Protein AF-A0A7X9BA57-F1 (afdb_monomer)

Structure (mmCIF, N/CA/C/O backbone):
data_AF-A0A7X9BA57-F1
#
_entry.id   AF-A0A7X9BA57-F1
#
loop_
_atom_site.group_PDB
_atom_site.id
_atom_site.type_symbol
_atom_site.label_atom_id
_atom_site.label_alt_id
_atom_site.label_comp_id
_atom_site.label_asym_id
_atom_site.label_entity_id
_atom_site.label_seq_id
_atom_site.pdbx_PDB_ins_code
_atom_site.Cartn_x
_atom_site.Cartn_y
_atom_site.Cartn_z
_atom_site.occupancy
_atom_site.B_iso_or_equiv
_atom_site.auth_seq_id
_atom_site.auth_comp_id
_atom_site.auth_asym_id
_atom_site.auth_atom_id
_atom_site.pdbx_PDB_model_num
ATOM 1 N N . MET A 1 1 ? 9.188 -12.595 -6.903 1.00 67.44 1 MET A N 1
ATOM 2 C CA . MET A 1 1 ? 7.729 -12.543 -6.666 1.00 67.44 1 MET A CA 1
ATOM 3 C C . MET A 1 1 ? 7.103 -11.656 -7.734 1.00 67.44 1 MET A C 1
ATOM 5 O O . MET A 1 1 ? 7.730 -10.666 -8.095 1.00 67.44 1 MET A O 1
ATOM 9 N N . ILE A 1 2 ? 5.945 -12.017 -8.296 1.00 87.88 2 ILE A N 1
ATOM 10 C CA . ILE A 1 2 ? 5.216 -11.124 -9.211 1.00 87.88 2 ILE A CA 1
ATOM 11 C C . ILE A 1 2 ? 4.292 -10.276 -8.339 1.00 87.88 2 ILE A C 1
ATOM 13 O O . ILE A 1 2 ? 3.349 -10.817 -7.782 1.00 87.88 2 ILE A O 1
ATOM 17 N N . VAL A 1 3 ? 4.601 -8.987 -8.207 1.00 96.75 3 VAL A N 1
ATOM 18 C CA . VAL A 1 3 ? 3.767 -8.008 -7.495 1.00 96.75 3 VAL A CA 1
ATOM 19 C C . VAL A 1 3 ? 2.828 -7.343 -8.501 1.00 96.75 3 VAL A C 1
ATOM 21 O O . VAL A 1 3 ? 3.268 -6.974 -9.597 1.00 96.75 3 VAL A O 1
ATOM 24 N N . LYS A 1 4 ? 1.552 -7.186 -8.155 1.00 98.06 4 LYS A N 1
ATOM 25 C CA . LYS A 1 4 ? 0.515 -6.592 -9.002 1.00 98.06 4 LYS A CA 1
ATOM 26 C C . LYS A 1 4 ? -0.172 -5.415 -8.326 1.00 98.06 4 LYS A C 1
ATOM 28 O O . LYS A 1 4 ? -0.248 -5.316 -7.105 1.00 98.06 4 LYS A O 1
ATOM 33 N N . ARG A 1 5 ? -0.661 -4.480 -9.141 1.00 98.44 5 ARG A N 1
ATOM 34 C CA . ARG A 1 5 ? -1.475 -3.369 -8.644 1.00 98.44 5 ARG A CA 1
ATOM 35 C C . ARG A 1 5 ? -2.754 -3.920 -8.014 1.00 98.44 5 ARG A C 1
ATOM 37 O O . ARG A 1 5 ? -3.483 -4.656 -8.669 1.00 98.44 5 A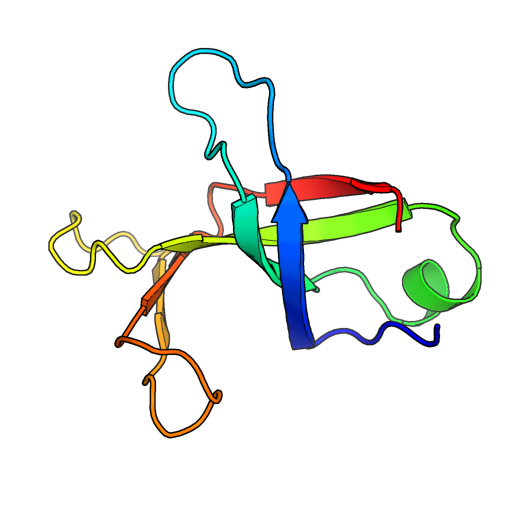RG A O 1
ATOM 44 N N . GLY A 1 6 ? -3.046 -3.497 -6.789 1.00 97.12 6 GLY A N 1
ATOM 45 C CA . GLY A 1 6 ? -4.174 -3.999 -6.004 1.00 97.12 6 GLY A CA 1
ATOM 46 C C . GLY A 1 6 ? -3.799 -5.084 -4.995 1.00 97.12 6 GLY A C 1
ATOM 47 O O . GLY A 1 6 ? -4.607 -5.365 -4.115 1.00 97.12 6 GLY A O 1
ATOM 48 N N . ASP A 1 7 ? -2.587 -5.643 -5.067 1.00 96.94 7 ASP A N 1
ATOM 49 C CA . ASP A 1 7 ? -2.136 -6.623 -4.082 1.00 96.94 7 ASP A CA 1
ATOM 50 C C . ASP A 1 7 ? -1.951 -5.987 -2.698 1.00 96.94 7 ASP A C 1
ATOM 52 O O . ASP A 1 7 ? -1.567 -4.817 -2.562 1.00 96.94 7 ASP A O 1
ATOM 56 N N . LEU A 1 8 ? -2.178 -6.806 -1.670 1.00 96.12 8 LEU A N 1
ATOM 57 C CA . LEU A 1 8 ? -1.920 -6.484 -0.274 1.00 96.12 8 LEU A CA 1
ATOM 58 C C . LEU A 1 8 ? -0.695 -7.247 0.224 1.00 96.12 8 LEU A C 1
ATOM 60 O O . LEU A 1 8 ? -0.616 -8.467 0.091 1.00 96.12 8 LEU A O 1
ATOM 64 N N . TYR A 1 9 ? 0.229 -6.529 0.853 1.00 96.50 9 TYR A N 1
ATOM 65 C CA . TYR A 1 9 ? 1.428 -7.100 1.465 1.00 96.50 9 TYR A CA 1
ATOM 66 C C . TYR A 1 9 ? 1.627 -6.559 2.872 1.00 96.50 9 TYR A C 1
ATOM 68 O O . TYR A 1 9 ? 1.209 -5.447 3.171 1.00 96.50 9 TYR A O 1
ATOM 76 N N . TYR A 1 10 ? 2.303 -7.316 3.732 1.00 96.62 10 TYR A N 1
ATOM 77 C CA . TYR A 1 10 ? 2.907 -6.737 4.929 1.00 96.62 10 TYR A CA 1
ATOM 78 C C . TYR A 1 10 ? 4.279 -6.171 4.570 1.00 96.62 10 TYR A C 1
ATOM 80 O O . TYR A 1 10 ? 5.087 -6.869 3.965 1.00 96.62 10 TYR A O 1
ATOM 88 N N . ALA A 1 11 ? 4.541 -4.928 4.965 1.00 97.50 11 ALA A N 1
ATOM 89 C CA . ALA A 1 11 ? 5.832 -4.271 4.782 1.00 97.50 11 ALA A CA 1
ATOM 90 C C . ALA A 1 11 ? 6.284 -3.615 6.090 1.00 97.50 11 ALA A C 1
ATOM 92 O O . ALA A 1 11 ? 5.451 -3.105 6.845 1.00 97.50 11 ALA A O 1
ATOM 93 N N . ASP A 1 12 ? 7.594 -3.617 6.346 1.00 97.88 12 ASP A N 1
ATOM 94 C CA . ASP A 1 12 ? 8.188 -2.797 7.402 1.00 97.88 12 ASP A CA 1
ATOM 95 C C . ASP A 1 12 ? 8.442 -1.389 6.865 1.00 97.88 12 ASP A C 1
ATOM 97 O O . ASP A 1 12 ? 9.272 -1.183 5.982 1.00 97.88 12 ASP A O 1
ATOM 101 N N . LEU A 1 13 ? 7.698 -0.412 7.384 1.00 97.88 13 LEU A N 1
ATOM 102 C CA . LEU A 1 13 ? 7.846 0.989 6.996 1.00 97.88 13 LEU A CA 1
ATOM 103 C C . LEU A 1 13 ? 8.796 1.762 7.923 1.00 97.88 13 LEU A C 1
ATOM 105 O O . LEU A 1 13 ? 8.892 2.983 7.812 1.00 97.88 13 LEU A O 1
ATOM 109 N N . SER A 1 14 ? 9.479 1.089 8.846 1.00 97.00 14 SER A N 1
ATOM 110 C CA . SER A 1 14 ? 10.393 1.716 9.804 1.00 97.00 14 SER A CA 1
ATOM 111 C C . SER A 1 14 ? 11.787 1.957 9.201 1.00 97.00 14 SER A C 1
ATOM 113 O O . SER A 1 14 ? 12.237 1.171 8.369 1.00 97.00 14 SER A O 1
ATOM 115 N N . PRO A 1 15 ? 12.520 2.997 9.644 1.00 97.38 15 PRO A N 1
ATOM 116 C CA . PRO A 1 15 ? 12.095 4.065 10.550 1.00 97.38 15 PRO A CA 1
ATOM 117 C C . PRO A 1 15 ? 11.198 5.103 9.852 1.00 97.38 15 PRO A C 1
ATOM 119 O O . PRO A 1 15 ? 11.112 5.151 8.627 1.00 97.38 15 PRO A O 1
ATOM 122 N N . VAL A 1 16 ? 10.548 5.943 10.658 1.00 97.56 16 VAL A N 1
ATOM 123 C CA . VAL A 1 16 ? 9.687 7.042 10.199 1.00 97.56 16 VAL A CA 1
ATOM 124 C C . VAL A 1 16 ? 9.971 8.330 10.958 1.00 97.56 16 VAL A C 1
ATOM 126 O O . VAL A 1 16 ? 10.464 8.290 12.088 1.00 97.56 16 VAL A O 1
ATOM 129 N N . ILE A 1 17 ? 9.625 9.467 10.356 1.00 97.94 17 ILE A N 1
ATOM 130 C CA . ILE A 1 17 ? 9.749 10.788 10.976 1.00 97.94 17 ILE A CA 1
ATOM 131 C C . ILE A 1 17 ? 8.358 11.402 11.176 1.00 97.94 17 ILE A C 1
ATOM 133 O O . ILE A 1 17 ? 7.550 11.513 10.255 1.00 97.94 17 ILE A O 1
ATOM 137 N N . GLY A 1 18 ? 8.071 11.846 12.401 1.00 96.75 18 GLY A N 1
ATOM 138 C CA . GLY A 1 18 ? 6.843 12.577 12.714 1.00 96.75 18 GLY A CA 1
ATOM 139 C C . GLY A 1 18 ? 5.569 11.751 12.500 1.00 96.75 18 GLY A C 1
ATOM 140 O O . GLY A 1 18 ? 5.315 10.803 13.235 1.00 96.75 18 GLY A O 1
ATOM 141 N N . SER A 1 19 ? 4.736 12.161 11.537 1.00 95.38 19 SER A N 1
ATOM 142 C CA . SER A 1 19 ? 3.389 11.598 11.295 1.00 95.38 19 SER A CA 1
ATOM 143 C C . SER A 1 19 ? 3.320 10.593 10.138 1.00 95.38 19 SER A C 1
ATOM 145 O O . SER A 1 19 ? 2.229 10.193 9.720 1.00 95.38 19 SER A O 1
ATOM 147 N N . GLU A 1 20 ? 4.468 10.186 9.606 1.00 97.56 20 GLU A N 1
ATOM 148 C CA . GLU A 1 20 ? 4.575 9.087 8.647 1.00 97.56 20 GLU A CA 1
ATOM 149 C C . GLU A 1 20 ? 4.072 7.765 9.258 1.00 97.56 20 GLU A C 1
ATOM 151 O O . GLU A 1 20 ? 4.303 7.460 10.432 1.00 97.56 20 GLU A O 1
ATOM 156 N N . GLN A 1 21 ? 3.382 6.941 8.465 1.00 96.31 21 GLN A N 1
ATOM 157 C CA . GLN A 1 21 ? 2.995 5.601 8.914 1.00 96.31 21 GLN A CA 1
ATOM 158 C C . GLN A 1 21 ? 4.203 4.661 8.946 1.00 96.31 21 GLN A C 1
ATOM 160 O O . GLN A 1 21 ? 4.779 4.348 7.907 1.00 96.31 21 GLN A O 1
ATOM 165 N N . GLY A 1 22 ? 4.547 4.187 10.147 1.00 95.88 22 GLY A N 1
ATOM 166 C CA . GLY A 1 22 ? 5.662 3.264 10.392 1.00 95.88 22 GLY A CA 1
ATOM 167 C C . GLY A 1 22 ? 5.241 1.884 10.898 1.00 95.88 22 GLY A C 1
ATOM 168 O O . GLY A 1 22 ? 4.049 1.596 11.050 1.00 95.88 22 GLY A O 1
ATOM 169 N N . GLY A 1 23 ? 6.231 1.050 11.219 1.00 97.12 23 GLY A N 1
ATOM 170 C CA . GLY A 1 23 ? 6.036 -0.314 11.709 1.00 97.12 23 GLY A CA 1
ATOM 171 C C . GLY A 1 23 ? 5.697 -1.319 10.608 1.00 97.12 23 GLY A C 1
ATOM 172 O O . GLY A 1 23 ? 5.465 -0.952 9.455 1.00 97.12 23 GLY A O 1
ATOM 173 N N . VAL A 1 24 ? 5.628 -2.592 11.000 1.00 97.25 24 VAL A N 1
ATOM 174 C CA . VAL A 1 24 ? 5.195 -3.689 10.128 1.00 97.25 24 VAL A CA 1
ATOM 175 C C . VAL A 1 24 ? 3.676 -3.674 10.018 1.00 97.25 24 VAL A C 1
ATOM 177 O O . VAL A 1 24 ? 2.971 -3.888 11.007 1.00 97.25 24 VAL A O 1
ATOM 180 N N . ARG A 1 25 ? 3.156 -3.404 8.822 1.00 96.88 25 ARG A N 1
ATOM 181 C CA . ARG A 1 25 ? 1.710 -3.276 8.598 1.00 96.88 25 ARG A CA 1
ATOM 182 C C . ARG A 1 25 ? 1.302 -3.686 7.187 1.00 96.88 25 ARG A C 1
ATOM 184 O O . ARG A 1 25 ? 2.162 -3.726 6.308 1.00 96.88 25 ARG A O 1
ATOM 191 N N . PRO A 1 26 ? 0.003 -3.943 6.954 1.00 97.44 26 PRO A N 1
ATOM 192 C CA . PRO A 1 26 ? -0.504 -4.117 5.607 1.00 97.44 26 PRO A CA 1
ATOM 193 C C . PRO A 1 26 ? -0.314 -2.837 4.781 1.00 97.44 26 PRO A C 1
ATOM 195 O O . PRO A 1 26 ? -0.462 -1.717 5.284 1.00 97.44 26 PRO A O 1
ATOM 198 N N . VAL A 1 27 ? -0.007 -3.012 3.503 1.00 98.00 27 VAL A N 1
ATOM 199 C CA . VAL A 1 27 ? 0.132 -1.960 2.502 1.00 98.00 27 VAL A CA 1
ATOM 200 C C . VAL A 1 27 ? -0.548 -2.389 1.205 1.00 98.00 27 VAL A C 1
ATOM 202 O O . VAL A 1 27 ? -0.528 -3.567 0.848 1.00 98.00 27 VAL A O 1
ATOM 205 N N . LEU A 1 28 ? -1.144 -1.427 0.502 1.00 98.31 28 LEU A N 1
ATOM 206 C CA . LEU A 1 28 ? -1.763 -1.623 -0.807 1.00 98.31 28 LEU A CA 1
ATOM 207 C C . LEU A 1 28 ? -0.797 -1.209 -1.911 1.00 98.31 28 LEU A C 1
ATOM 209 O O . LEU A 1 28 ? -0.335 -0.067 -1.923 1.00 98.31 28 LEU A O 1
ATOM 213 N N . VAL A 1 29 ? -0.546 -2.088 -2.878 1.00 98.56 29 VAL A N 1
ATOM 214 C CA . VAL A 1 29 ? 0.250 -1.756 -4.065 1.00 98.56 29 VAL A CA 1
ATOM 215 C C . VAL A 1 29 ? -0.570 -0.890 -5.016 1.00 98.56 29 VAL A C 1
ATOM 217 O O . VAL A 1 29 ? -1.558 -1.338 -5.599 1.00 98.56 29 VAL A O 1
ATOM 220 N N . ILE A 1 30 ? -0.129 0.351 -5.227 1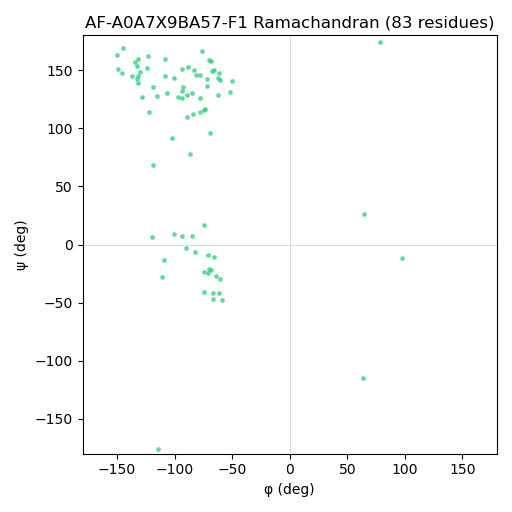.00 98.75 30 ILE A N 1
ATOM 221 C CA . ILE A 1 30 ? -0.804 1.314 -6.114 1.00 98.75 30 ILE A CA 1
ATOM 222 C C . ILE A 1 30 ? -0.027 1.592 -7.408 1.00 98.75 30 ILE A C 1
ATOM 224 O O . ILE A 1 30 ? -0.601 2.139 -8.357 1.00 98.75 30 ILE A O 1
ATOM 228 N N . GLN A 1 31 ? 1.247 1.186 -7.472 1.00 98.69 31 GLN A N 1
ATOM 229 C CA . GLN A 1 31 ? 2.088 1.287 -8.667 1.00 98.69 31 GLN A CA 1
ATOM 230 C C . GLN A 1 31 ? 1.526 0.477 -9.841 1.00 98.69 31 GLN A C 1
ATOM 232 O O . GLN A 1 31 ? 0.923 -0.579 -9.663 1.00 98.69 31 GLN A O 1
ATOM 237 N N . ASN A 1 32 ? 1.749 0.971 -11.061 1.00 98.50 32 ASN A N 1
ATOM 238 C CA . ASN A 1 32 ? 1.370 0.278 -12.290 1.00 98.50 32 ASN A CA 1
ATOM 239 C C . ASN A 1 32 ? 2.161 -1.032 -12.493 1.00 98.50 32 ASN A C 1
ATOM 241 O O . ASN A 1 32 ? 3.328 -1.146 -12.119 1.00 98.50 32 ASN A O 1
ATOM 245 N N . ASP A 1 33 ? 1.540 -1.999 -13.165 1.00 98.50 33 ASP A N 1
ATOM 246 C CA . ASP A 1 33 ? 2.102 -3.340 -13.358 1.00 98.50 33 ASP A CA 1
ATOM 247 C C . ASP A 1 33 ? 3.386 -3.386 -14.193 1.00 98.50 33 ASP A C 1
ATOM 249 O O . ASP A 1 33 ? 4.194 -4.299 -14.019 1.00 98.50 33 ASP A O 1
ATOM 253 N N . VAL A 1 34 ? 3.595 -2.421 -15.094 1.00 98.25 34 VAL A N 1
ATOM 254 C CA . VAL A 1 34 ? 4.842 -2.331 -15.866 1.00 98.25 34 VAL A CA 1
ATOM 255 C C . VAL A 1 34 ? 5.995 -2.002 -14.918 1.00 98.25 34 VAL A C 1
ATOM 257 O O . VAL A 1 34 ? 7.003 -2.704 -14.911 1.00 98.25 34 VAL A O 1
ATOM 260 N N . GLY A 1 35 ? 5.812 -1.012 -14.041 1.00 98.12 35 GLY A N 1
ATOM 261 C CA . GLY A 1 35 ? 6.757 -0.692 -12.973 1.00 98.12 35 GLY A CA 1
ATOM 262 C C . GLY A 1 35 ? 6.986 -1.881 -12.043 1.00 98.12 35 GLY A C 1
ATOM 263 O O . GLY A 1 35 ? 8.128 -2.266 -11.813 1.00 98.12 35 GLY A O 1
ATOM 264 N N . ASN A 1 36 ? 5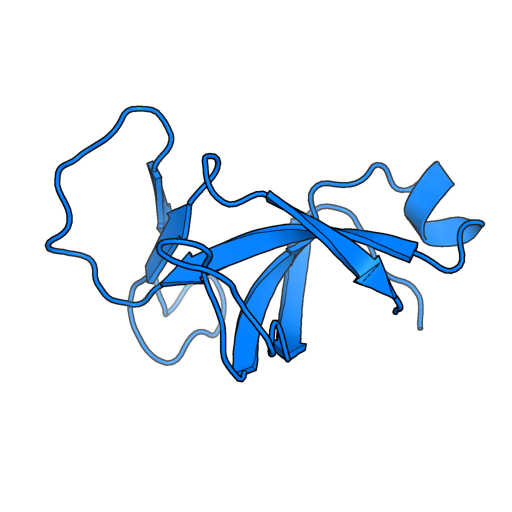.916 -2.536 -11.580 1.00 98.12 36 ASN A N 1
ATOM 265 C CA . ASN A 1 36 ? 6.032 -3.698 -10.689 1.00 98.12 36 ASN A CA 1
ATOM 266 C C . ASN A 1 36 ? 6.800 -4.861 -11.329 1.00 98.12 36 ASN A C 1
ATOM 268 O O . ASN A 1 36 ? 7.458 -5.623 -10.623 1.00 98.12 36 ASN A O 1
ATOM 272 N N . LYS A 1 37 ? 6.751 -5.001 -12.657 1.00 97.31 37 LYS A N 1
ATOM 273 C CA . LYS A 1 37 ? 7.474 -6.049 -13.380 1.00 97.31 37 LYS A CA 1
ATOM 274 C C . LYS A 1 37 ? 8.977 -5.784 -13.476 1.00 97.31 37 LYS A C 1
ATOM 276 O O . LYS A 1 37 ? 9.747 -6.729 -13.342 1.00 97.31 37 LYS A O 1
ATOM 281 N N . TYR A 1 38 ? 9.387 -4.538 -13.714 1.00 97.44 38 TYR A N 1
ATOM 282 C CA . TYR A 1 38 ? 10.776 -4.219 -14.076 1.00 97.44 38 TYR A CA 1
ATOM 283 C C . TYR A 1 38 ? 11.565 -3.458 -13.000 1.00 97.44 38 TYR A C 1
ATOM 285 O O . TYR A 1 38 ? 12.782 -3.596 -12.945 1.00 97.44 38 TYR A O 1
ATOM 293 N N . SER A 1 39 ? 10.905 -2.672 -12.147 1.00 97.44 39 SER A N 1
ATOM 294 C CA . SER A 1 39 ? 11.559 -1.886 -11.091 1.00 97.44 39 SER A CA 1
ATOM 295 C C . SER A 1 39 ? 11.944 -2.765 -9.893 1.00 97.44 39 SER A C 1
ATOM 297 O O . SER A 1 39 ? 11.184 -3.681 -9.563 1.00 97.44 39 SER A O 1
ATOM 299 N N . PRO A 1 40 ? 13.063 -2.500 -9.192 1.00 97.31 40 PRO A N 1
ATOM 300 C CA . PRO A 1 40 ? 13.318 -3.090 -7.876 1.00 97.31 40 PRO A CA 1
ATOM 301 C C . PRO A 1 40 ? 12.355 -2.561 -6.801 1.00 97.31 40 PRO A C 1
ATOM 303 O O . PRO A 1 40 ? 12.096 -3.255 -5.828 1.00 97.31 40 PRO A O 1
ATOM 306 N N . THR A 1 41 ? 11.754 -1.386 -7.012 1.00 98.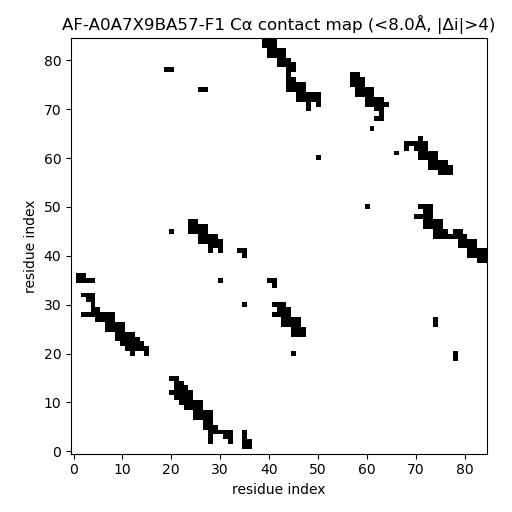19 41 THR A N 1
ATOM 307 C CA . THR A 1 41 ? 10.853 -0.734 -6.054 1.00 98.19 41 THR A CA 1
ATOM 308 C C . THR A 1 41 ? 9.384 -0.763 -6.478 1.00 98.19 41 THR A C 1
ATOM 310 O O . THR A 1 41 ? 9.045 -0.910 -7.662 1.00 98.19 41 THR A O 1
ATOM 313 N N . ILE A 1 42 ? 8.499 -0.581 -5.499 1.00 98.44 42 ILE A N 1
ATOM 314 C CA . ILE A 1 42 ? 7.047 -0.461 -5.661 1.00 98.44 42 ILE A CA 1
ATOM 315 C C . ILE A 1 42 ? 6.510 0.769 -4.920 1.00 98.44 42 ILE A C 1
ATOM 317 O O . ILE A 1 42 ? 7.030 1.144 -3.873 1.00 98.44 42 ILE A O 1
ATOM 321 N N . ILE A 1 43 ? 5.447 1.387 -5.443 1.00 98.75 43 ILE A N 1
ATOM 322 C CA . ILE A 1 43 ? 4.684 2.436 -4.749 1.00 98.75 43 ILE A CA 1
ATOM 323 C C . ILE A 1 43 ? 3.507 1.790 -4.023 1.00 98.75 43 ILE A C 1
ATOM 325 O O . ILE A 1 43 ? 2.678 1.108 -4.642 1.00 98.75 43 ILE A O 1
ATOM 329 N N . ILE A 1 44 ? 3.420 2.061 -2.725 1.00 98.75 44 ILE A N 1
ATOM 330 C CA . ILE A 1 44 ? 2.389 1.550 -1.831 1.00 98.75 44 ILE A CA 1
ATOM 331 C C . ILE A 1 44 ? 1.631 2.675 -1.122 1.00 98.75 44 ILE A C 1
ATOM 333 O O . ILE A 1 44 ? 2.102 3.810 -1.047 1.00 98.75 44 ILE A O 1
ATOM 337 N N . SER A 1 45 ? 0.462 2.342 -0.578 1.00 98.62 45 SER A N 1
ATOM 338 C CA . SER A 1 45 ? -0.273 3.145 0.404 1.00 98.62 45 SER A CA 1
ATOM 339 C C . SER A 1 45 ? -0.417 2.358 1.707 1.00 98.62 45 SER A C 1
ATOM 341 O O . SER A 1 45 ? -0.702 1.158 1.687 1.00 98.62 45 SER A O 1
ATOM 343 N N . ALA A 1 46 ? -0.188 3.018 2.843 1.00 97.94 46 ALA A N 1
ATOM 344 C CA . ALA A 1 46 ? -0.281 2.389 4.154 1.00 97.94 46 ALA A CA 1
ATOM 345 C C . ALA A 1 46 ? -1.736 2.098 4.554 1.00 97.94 46 ALA A C 1
ATOM 347 O O . ALA A 1 46 ? -2.634 2.915 4.341 1.00 97.94 46 ALA A O 1
ATOM 348 N N . ILE A 1 47 ? -1.949 0.961 5.216 1.00 97.12 47 ILE A N 1
ATOM 349 C CA . ILE A 1 47 ? -3.248 0.573 5.772 1.00 97.12 47 ILE A CA 1
ATOM 350 C C . ILE A 1 47 ? -3.202 0.681 7.299 1.00 97.12 47 ILE A C 1
ATOM 352 O O . ILE A 1 47 ? -2.171 0.449 7.942 1.00 97.12 47 ILE A O 1
ATOM 356 N N . THR A 1 48 ? -4.320 1.069 7.909 1.00 95.06 48 THR A N 1
ATOM 357 C CA . THR A 1 48 ? -4.479 1.101 9.365 1.00 95.06 48 THR A CA 1
ATOM 358 C C . THR A 1 48 ? -5.787 0.455 9.799 1.00 95.06 48 THR A C 1
ATOM 360 O O . THR A 1 48 ? -6.817 0.662 9.173 1.00 95.06 48 THR A O 1
ATOM 363 N N . SER A 1 49 ? -5.770 -0.268 10.919 1.00 92.88 49 SER A N 1
ATOM 364 C CA . SER A 1 49 ? -6.988 -0.758 11.578 1.00 92.88 49 SER A CA 1
ATOM 365 C C . SER A 1 49 ? -7.612 0.287 12.518 1.00 92.88 49 SER A C 1
ATOM 367 O O . SER A 1 49 ? -8.493 -0.033 13.313 1.00 92.88 49 SER A O 1
ATOM 369 N N . GLN A 1 50 ? -7.104 1.526 12.525 1.00 88.31 50 GLN A N 1
ATOM 370 C CA . GLN A 1 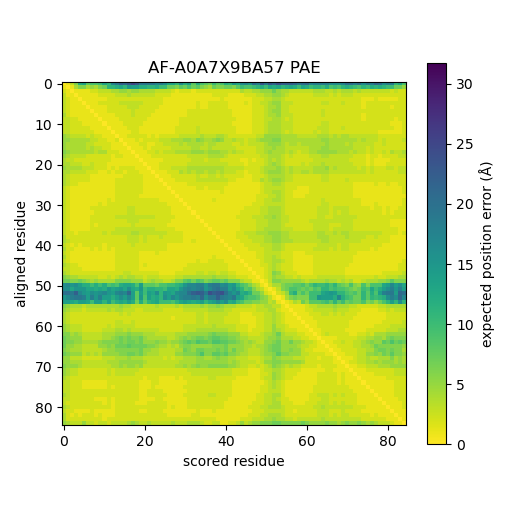50 ? -7.651 2.627 13.324 1.00 88.31 50 GLN A CA 1
ATOM 371 C C . GLN A 1 50 ? -8.769 3.327 12.545 1.00 88.31 50 GLN A C 1
ATOM 373 O O . GLN A 1 50 ? -8.568 4.392 11.966 1.00 88.31 50 GLN A O 1
ATOM 378 N N . ILE A 1 51 ? -9.946 2.704 12.535 1.00 74.50 51 ILE A N 1
ATOM 379 C CA . ILE A 1 51 ? -11.108 3.132 11.736 1.00 74.50 51 ILE A CA 1
ATOM 380 C C . ILE A 1 51 ? -11.739 4.425 12.281 1.00 74.50 51 ILE A C 1
ATOM 382 O O . ILE A 1 51 ? -12.315 5.203 11.534 1.00 74.50 51 ILE A O 1
ATOM 386 N N . ASN A 1 52 ? -11.555 4.727 13.571 1.00 74.00 52 ASN A N 1
ATOM 387 C CA . ASN A 1 52 ? -12.089 5.937 14.213 1.00 74.00 52 ASN A CA 1
ATOM 388 C C . ASN A 1 52 ? -11.334 7.235 13.849 1.00 74.00 52 ASN A C 1
ATOM 390 O O . ASN A 1 52 ? -11.435 8.229 14.569 1.00 74.00 52 ASN A O 1
ATOM 394 N N . LYS A 1 53 ? -10.536 7.243 12.775 1.00 65.69 53 LYS A N 1
ATOM 395 C CA . LYS A 1 53 ? -9.911 8.474 12.279 1.00 65.69 53 LYS A CA 1
ATOM 396 C C . LYS A 1 53 ? -10.969 9.417 11.698 1.00 65.69 53 LYS A C 1
ATOM 398 O O . LYS A 1 53 ? -12.061 9.003 11.317 1.00 65.69 53 LYS A O 1
ATOM 403 N N . ALA A 1 54 ? -10.631 10.707 11.636 1.00 71.12 54 ALA A N 1
ATOM 404 C CA . ALA A 1 54 ? -11.438 11.681 10.909 1.00 71.12 54 ALA A CA 1
ATOM 405 C C . ALA A 1 54 ? -11.682 11.167 9.484 1.00 71.12 54 ALA A C 1
ATOM 407 O O . ALA A 1 54 ? -10.730 10.755 8.826 1.00 71.12 54 ALA A O 1
ATOM 408 N N . LYS A 1 55 ? -12.937 11.186 9.024 1.00 82.06 55 LYS A N 1
ATOM 409 C CA . LYS A 1 55 ? -13.300 10.743 7.674 1.00 82.06 55 LYS A CA 1
ATOM 410 C C . LYS A 1 55 ? -12.745 11.732 6.653 1.00 82.06 55 LYS A C 1
ATOM 412 O O . LYS A 1 55 ? -13.350 12.774 6.408 1.00 82.06 55 LYS A O 1
ATOM 417 N N . LEU A 1 56 ? -11.572 11.426 6.106 1.00 92.75 56 LEU A N 1
ATOM 418 C CA . LEU A 1 56 ? -10.931 12.230 5.070 1.00 92.75 56 LEU A CA 1
ATOM 419 C C . LEU A 1 56 ? -11.295 11.697 3.678 1.00 92.75 56 LEU A C 1
ATOM 421 O O . LEU A 1 56 ? -11.495 10.496 3.514 1.00 92.75 56 LEU A O 1
ATOM 425 N N . PRO A 1 57 ? -11.324 12.554 2.641 1.00 95.81 57 PRO A N 1
ATOM 426 C CA . PRO A 1 57 ? -11.582 12.120 1.264 1.00 95.81 57 PRO A CA 1
ATOM 427 C C . PRO A 1 57 ? -10.476 11.219 0.685 1.00 95.81 57 PRO A C 1
ATOM 429 O O . PRO A 1 57 ? -10.648 10.641 -0.383 1.00 95.81 57 PRO A O 1
ATOM 432 N N . THR A 1 58 ? -9.335 11.107 1.368 1.00 96.69 58 THR A N 1
ATOM 433 C CA . THR A 1 58 ? -8.220 10.216 1.018 1.00 96.69 58 THR A CA 1
ATOM 434 C C . THR A 1 58 ? -8.339 8.830 1.656 1.00 96.69 58 THR A C 1
ATOM 436 O O . THR A 1 58 ? -7.490 7.972 1.413 1.00 96.69 58 THR A O 1
ATOM 439 N N . HIS A 1 59 ? -9.362 8.599 2.481 1.00 95.88 59 HIS A N 1
ATOM 440 C CA . HIS A 1 59 ? -9.576 7.334 3.178 1.00 95.88 59 HIS A CA 1
ATOM 441 C C . HIS A 1 59 ? -10.495 6.424 2.379 1.00 95.88 59 HIS A C 1
ATOM 443 O O . HIS A 1 59 ? -11.566 6.837 1.938 1.00 95.88 59 HIS A O 1
ATOM 449 N N . VAL A 1 60 ? -10.087 5.166 2.234 1.00 95.25 60 VAL A N 1
ATOM 450 C CA . VAL A 1 60 ? -10.917 4.111 1.645 1.00 95.25 60 VAL A CA 1
ATOM 451 C C . VAL A 1 60 ? -11.062 2.993 2.667 1.00 95.25 60 VAL A C 1
ATOM 453 O O . VAL A 1 60 ? -10.077 2.350 3.033 1.00 95.25 60 VAL A O 1
ATO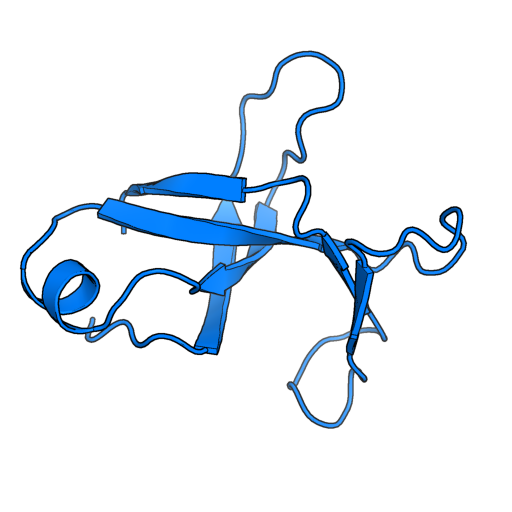M 456 N N . GLU A 1 61 ? -12.282 2.792 3.154 1.00 94.31 61 GLU A N 1
ATOM 457 C CA . GLU A 1 61 ? -12.613 1.710 4.082 1.00 94.31 61 GLU A CA 1
ATOM 458 C C . GLU A 1 61 ? -12.592 0.363 3.346 1.00 94.31 61 GLU A C 1
ATOM 460 O O . GLU A 1 61 ? -13.088 0.244 2.224 1.00 94.31 61 GLU A O 1
ATOM 465 N N . ILE A 1 62 ? -12.000 -0.648 3.980 1.00 93.94 62 ILE A N 1
ATOM 466 C CA . ILE A 1 62 ? -11.941 -2.025 3.491 1.00 93.94 62 ILE A CA 1
ATOM 467 C C . ILE A 1 62 ? -12.347 -2.983 4.609 1.00 93.94 62 ILE A C 1
ATOM 469 O O . ILE A 1 62 ? -11.963 -2.817 5.772 1.00 93.94 62 ILE A O 1
ATOM 473 N N . THR A 1 63 ? -13.128 -3.997 4.256 1.00 93.38 63 THR A N 1
ATOM 474 C CA . THR A 1 63 ? -13.607 -5.006 5.202 1.00 93.38 63 THR A CA 1
ATOM 475 C C . THR A 1 63 ? -12.528 -6.064 5.434 1.00 93.38 63 THR A C 1
ATOM 477 O O . THR A 1 63 ? -11.760 -6.420 4.537 1.00 93.38 63 THR A O 1
ATOM 480 N N . ALA A 1 64 ? -12.452 -6.605 6.646 1.00 92.06 64 ALA A N 1
ATOM 481 C CA . ALA A 1 64 ? -11.525 -7.692 6.949 1.00 92.06 64 ALA A CA 1
ATOM 482 C C . ALA A 1 64 ? -11.811 -8.942 6.110 1.00 92.06 64 ALA A C 1
ATOM 484 O O . ALA A 1 64 ? -10.890 -9.592 5.613 1.00 92.06 64 ALA A O 1
ATOM 485 N N . GLN A 1 65 ? -13.095 -9.259 5.953 1.00 91.44 65 GLN A N 1
ATOM 486 C CA . GLN A 1 65 ? -13.564 -10.489 5.328 1.00 91.44 65 GLN A CA 1
ATOM 487 C C . GLN A 1 65 ? -13.235 -10.559 3.834 1.00 91.44 65 GLN A C 1
ATOM 489 O O . GLN A 1 65 ? -12.785 -11.608 3.374 1.00 91.44 65 GLN A O 1
ATOM 494 N N . ASP A 1 66 ? -13.403 -9.460 3.095 1.00 90.19 66 ASP A N 1
ATOM 495 C CA . ASP A 1 66 ? -13.203 -9.460 1.639 1.00 90.19 66 ASP A CA 1
ATOM 496 C C . ASP A 1 66 ? -11.716 -9.497 1.256 1.00 90.19 66 ASP A C 1
ATOM 498 O O . ASP A 1 66 ? -11.359 -9.946 0.168 1.00 90.19 66 ASP A O 1
ATOM 502 N N . TYR A 1 67 ? -10.840 -9.051 2.164 1.00 90.12 67 TYR A N 1
ATOM 503 C CA . TYR A 1 67 ? -9.415 -8.841 1.898 1.00 90.12 67 TYR A CA 1
ATOM 504 C C . TYR A 1 67 ? -8.477 -9.677 2.782 1.00 90.12 67 TYR A C 1
ATOM 506 O O . TYR A 1 67 ? -7.261 -9.489 2.739 1.00 90.12 67 TYR A O 1
ATOM 514 N N . GLY A 1 68 ? -9.013 -10.599 3.590 1.00 89.81 68 GLY A N 1
ATOM 515 C CA . GLY A 1 68 ? -8.221 -11.486 4.449 1.00 89.81 68 GLY A CA 1
ATOM 516 C C . GLY A 1 68 ? -7.438 -10.764 5.552 1.00 89.81 68 GLY A C 1
ATOM 517 O O . GLY A 1 68 ? -6.400 -11.256 5.996 1.00 89.81 68 GLY A O 1
ATOM 518 N N . LEU A 1 69 ? -7.904 -9.591 5.988 1.00 92.31 69 LEU A N 1
ATOM 519 C CA . LEU A 1 69 ? -7.282 -8.826 7.068 1.00 92.31 69 LEU A CA 1
ATOM 520 C C . LEU A 1 69 ? -7.844 -9.258 8.433 1.00 92.31 69 LEU A C 1
ATOM 522 O O . LEU A 1 69 ? -8.993 -9.680 8.529 1.00 92.31 69 LEU A O 1
ATOM 526 N N . PRO A 1 70 ? -7.075 -9.117 9.528 1.00 90.50 70 PRO A N 1
ATOM 527 C CA . PRO A 1 70 ? -7.543 -9.508 10.859 1.00 90.50 70 PRO A CA 1
ATOM 528 C C . PRO A 1 70 ? -8.642 -8.589 11.416 1.00 90.50 70 PRO A C 1
ATOM 530 O O . PRO A 1 70 ? -9.335 -8.966 12.359 1.00 90.50 70 PRO A O 1
ATOM 533 N N . LYS A 1 71 ? -8.753 -7.360 10.896 1.00 93.38 71 LYS A N 1
ATOM 534 C CA . LYS A 1 71 ? -9.723 -6.337 11.306 1.00 93.38 71 LYS A CA 1
ATOM 535 C C . LYS A 1 71 ? -10.082 -5.460 10.114 1.00 93.38 71 LYS A C 1
ATOM 537 O O . LYS A 1 71 ? -9.227 -5.230 9.252 1.00 93.38 71 LYS A O 1
ATOM 542 N N . ASP A 1 72 ? -11.300 -4.928 10.124 1.00 94.44 72 ASP A N 1
ATOM 543 C CA . ASP A 1 72 ? -11.686 -3.843 9.226 1.00 94.44 72 ASP A CA 1
ATOM 544 C C . ASP A 1 72 ? -10.645 -2.723 9.306 1.00 94.44 72 ASP A C 1
ATOM 546 O O . ASP A 1 72 ? -10.049 -2.451 10.358 1.00 94.44 72 ASP A O 1
ATOM 550 N N . SER A 1 73 ? -10.344 -2.145 8.155 1.00 95.62 73 SER A N 1
ATOM 551 C CA . SER A 1 73 ? -9.182 -1.286 7.995 1.00 95.62 73 SER A CA 1
ATOM 552 C C . SER A 1 73 ? -9.474 -0.146 7.029 1.00 95.62 73 SER A C 1
ATOM 554 O O . SER A 1 73 ? -10.491 -0.115 6.344 1.00 95.62 73 SER A O 1
ATOM 556 N N . VAL A 1 74 ? -8.563 0.818 6.9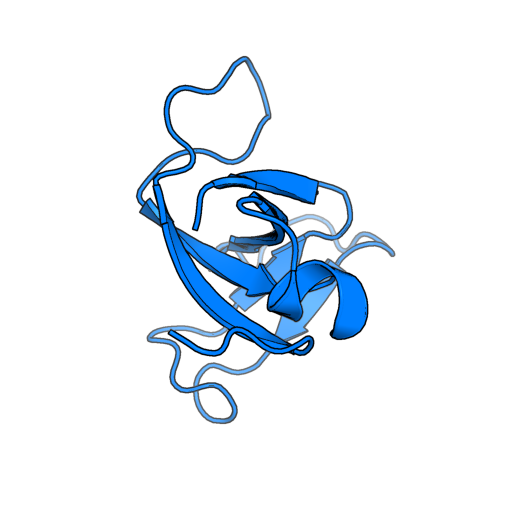88 1.00 96.44 74 VAL A N 1
ATOM 557 C CA . VAL A 1 74 ? -8.640 1.997 6.131 1.00 96.44 74 VAL A CA 1
ATOM 558 C C . VAL A 1 74 ? -7.331 2.130 5.367 1.00 96.44 74 VAL A C 1
ATOM 560 O O . VAL A 1 74 ? -6.253 2.146 5.971 1.00 96.44 74 VAL A O 1
ATOM 563 N N . VAL A 1 75 ? -7.424 2.230 4.044 1.00 97.12 75 VAL A N 1
ATOM 564 C CA . VAL A 1 75 ? -6.319 2.624 3.165 1.00 97.12 75 VAL A CA 1
ATOM 565 C C . VAL A 1 75 ? -6.160 4.141 3.254 1.00 97.12 75 VAL A C 1
ATOM 567 O O . VAL A 1 75 ? -7.124 4.880 3.052 1.00 97.12 75 VAL A O 1
ATOM 570 N N . LEU A 1 76 ? -4.951 4.605 3.565 1.00 97.31 76 LEU A N 1
ATOM 571 C CA . LEU A 1 76 ? -4.634 6.020 3.754 1.00 97.31 76 LEU A CA 1
ATOM 572 C C . LEU A 1 76 ? -3.915 6.549 2.505 1.00 97.31 76 LEU A C 1
ATOM 574 O O . LEU A 1 76 ? -2.686 6.456 2.403 1.00 97.31 76 LEU A O 1
ATOM 578 N N . LEU A 1 77 ? -4.650 7.093 1.530 1.00 98.12 77 LEU A N 1
ATOM 579 C CA . LEU A 1 77 ? -4.045 7.585 0.280 1.00 98.12 77 LEU A CA 1
ATOM 580 C C . LEU A 1 77 ? -3.217 8.865 0.463 1.00 98.12 77 LEU A C 1
AT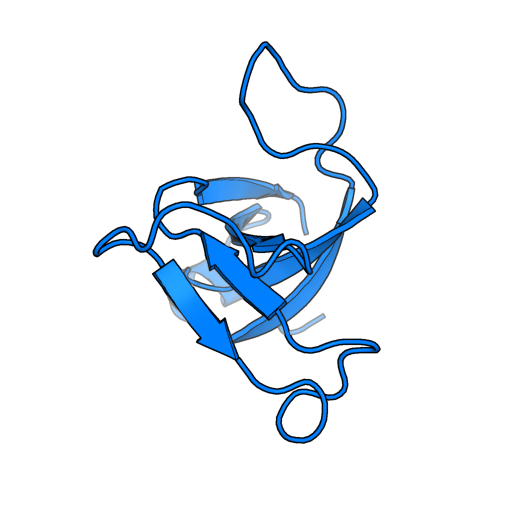OM 582 O O . LEU A 1 77 ? -2.484 9.252 -0.441 1.00 98.12 77 LEU A O 1
ATOM 586 N N . GLU A 1 78 ? -3.266 9.489 1.638 1.00 97.38 78 GLU A N 1
ATOM 587 C CA . GLU A 1 78 ? -2.337 10.542 2.047 1.00 97.38 78 GLU A CA 1
ATOM 588 C C . GLU A 1 78 ? -1.002 10.005 2.608 1.00 97.38 78 GLU A C 1
ATOM 590 O O . GLU A 1 78 ? -0.090 10.780 2.874 1.00 97.38 78 GLU A O 1
ATOM 595 N N . GLN A 1 79 ? -0.866 8.685 2.788 1.00 97.81 79 GLN A N 1
ATOM 596 C CA . GLN A 1 79 ? 0.324 8.007 3.324 1.00 97.81 79 GLN A CA 1
ATOM 597 C C . GLN A 1 79 ? 0.896 7.033 2.288 1.00 97.81 79 GLN A C 1
ATOM 599 O O . GLN A 1 79 ? 0.825 5.809 2.439 1.00 97.81 79 GLN A O 1
ATOM 604 N N . ILE A 1 80 ? 1.443 7.595 1.211 1.00 98.50 80 ILE A N 1
ATOM 605 C CA . ILE A 1 80 ? 2.060 6.850 0.108 1.00 98.50 80 ILE A CA 1
ATOM 606 C C . ILE A 1 80 ? 3.580 6.836 0.228 1.00 98.50 80 ILE A C 1
ATOM 608 O O . ILE A 1 80 ? 4.188 7.831 0.620 1.00 98.50 80 ILE A O 1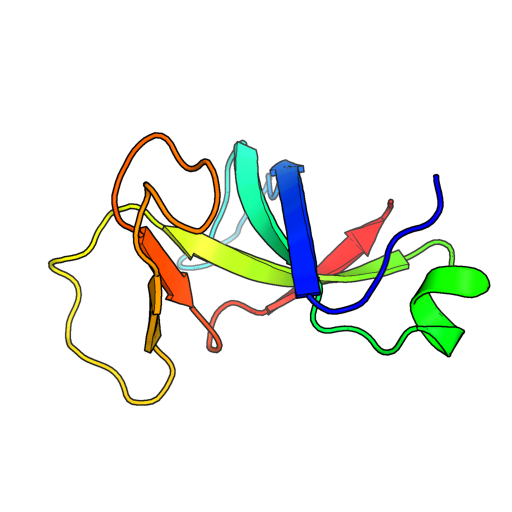
ATOM 612 N N . ARG A 1 81 ? 4.210 5.717 -0.136 1.00 98.12 81 ARG A N 1
ATOM 613 C CA . ARG A 1 81 ? 5.673 5.583 -0.160 1.00 98.12 81 ARG A CA 1
ATOM 614 C C . ARG A 1 81 ? 6.127 4.678 -1.293 1.00 98.12 81 ARG A C 1
ATOM 616 O O . ARG A 1 81 ? 5.455 3.706 -1.622 1.00 98.12 81 ARG A O 1
ATOM 623 N N . THR A 1 82 ? 7.301 4.974 -1.836 1.00 98.56 82 THR A N 1
ATOM 624 C CA . THR A 1 82 ? 8.058 4.024 -2.654 1.00 98.56 82 THR A CA 1
ATOM 625 C C . THR A 1 82 ? 8.973 3.218 -1.738 1.00 98.56 82 THR A C 1
ATOM 627 O O . THR A 1 82 ? 9.703 3.809 -0.942 1.00 98.56 82 THR A O 1
ATOM 630 N N . ILE A 1 83 ? 8.926 1.893 -1.836 1.00 98.25 83 ILE A N 1
ATOM 631 C CA . ILE A 1 83 ? 9.731 0.960 -1.035 1.00 98.25 83 ILE A CA 1
ATOM 632 C C . ILE A 1 83 ? 10.388 -0.098 -1.928 1.00 98.25 83 ILE A C 1
ATOM 634 O O . ILE A 1 83 ? 9.943 -0.315 -3.057 1.00 98.25 83 ILE A O 1
ATOM 638 N N . ASP A 1 84 ? 11.449 -0.731 -1.432 1.00 97.31 84 ASP A N 1
ATOM 639 C CA . ASP A 1 84 ? 12.030 -1.932 -2.049 1.00 97.31 84 ASP A CA 1
ATOM 640 C C . ASP A 1 84 ? 11.082 -3.141 -1.885 1.00 97.31 84 ASP A C 1
ATOM 642 O O . ASP A 1 84 ? 10.177 -3.098 -1.046 1.00 97.31 84 ASP A O 1
ATOM 646 N N . LYS A 1 85 ? 11.230 -4.166 -2.733 1.00 93.88 85 LYS A N 1
ATOM 647 C CA . LYS A 1 85 ? 10.338 -5.342 -2.787 1.00 93.88 85 LYS A CA 1
ATOM 648 C C . LYS A 1 85 ? 10.623 -6.402 -1.730 1.00 93.88 85 LYS A C 1
ATOM 650 O O . LYS A 1 85 ? 11.809 -6.654 -1.441 1.00 93.88 85 LYS A O 1
#

Solvent-accessible surface area (backbone atoms only — not comparable to full-atom values): 5058 Å² total; per-residue (Å²): 136,91,56,50,56,72,41,78,44,78,46,72,42,62,83,65,66,91,87,53,80,52,47,76,36,51,28,38,29,70,36,55,52,70,50,40,70,73,46,74,44,44,36,31,24,41,44,40,67,68,68,89,53,83,92,47,97,49,53,45,81,44,59,17,81,88,68,77,43,99,51,50,27,28,39,33,65,84,43,62,46,78,42,77,119

pLDDT: mean 94.55, std 6.74, range [65.69, 98.75]

Secondary structure (DSSP, 8-state):
----TT-EEEEE--S--TTS--SEEEEEE-S-HHHHHH-SEEEEEEEES-TTS---TTEEEE-HHHHT-SS-EEEEEEEEEEEE-

Radius of gyration: 12.69 Å; Cα contacts (8 Å, |Δi|>4): 166; chains: 1; bounding box: 27×25×30 Å

Sequence (85 aa):
MIVKRGDLYYADLSPVIGSEQGGVRPVLVIQNDVGNKYSPTIIISAITSQINKAKLPTHVEITAQDYGLPKDSVVLLEQIRTIDK

Nearest PDB structures (foldseek):
  4mdx-assembly1_B  TM=9.832E-01  e=1.248E-12  Bacillus subtilis subsp. subtilis str. 168
  4hke-assembly1_A  TM=9.628E-01  e=2.372E-12  Bacillus anthracis
  1ne8-assembly1_A-2  TM=9.554E-01  e=1.991E-12  Bacillus subtilis
  5dlo-assembly1_A  TM=9.959E-01  e=2.060E-11  Staphylococcus aureus
  9g2g-assembly1_B  TM=9.587E-01  e=1.852E-09  Staphylococcus aureus

Mean predicted aligned error: 3.16 Å

Foldseek 3Di:
DQDAQQDKDFDAQPDDDDPADGGTAIWGFHDHNVCSVPPQKTKIFGKALPPPDDDDPQWDWDACVVRVHPHTIITRNVRMDIDGD